Protein AF-A0A2V7VFP3-F1 (afdb_monomer)

Radius of gyration: 13.62 Å; Cα contacts (8 Å, |Δi|>4): 46; chains: 1; bounding box: 26×26×32 Å

Nearest PDB structures (foldseek):
  4ki8-assembly1_D  TM=9.788E-01  e=1.318E-04  Escherichia coli

Foldseek 3Di:
DVVVVVVCVVVVVDDDDDDDQPDDDVVSVVSLCVVCVVQVAARDDVVVVDDPVPDDPNNDGDDPDDDDDPD

Mean predicted aligned error: 3.5 Å

pLDDT: mean 93.13, std 5.37, range [73.56, 97.75]

Solvent-accessible surface area (backbone atoms only — not comparable to full-atom values): 4691 Å² total; per-residue (Å²): 111,68,70,62,54,51,54,33,35,76,70,67,78,37,96,76,84,86,80,81,76,61,76,57,74,69,58,23,55,53,53,40,42,52,51,13,61,76,27,61,21,56,64,86,48,82,90,73,72,66,57,80,91,75,67,54,77,76,44,52,51,58,74,99,75,85,86,82,82,96,126

Structure (mmCIF, N/CA/C/O backbone):
data_AF-A0A2V7VFP3-F1
#
_entry.id   AF-A0A2V7VFP3-F1
#
loop_
_atom_site.group_PDB
_atom_site.id
_atom_site.type_symbol
_atom_site.label_atom_id
_atom_site.label_alt_id
_atom_site.label_comp_id
_atom_site.label_asym_id
_atom_site.label_entity_id
_atom_site.label_seq_id
_atom_site.pdbx_PDB_ins_code
_atom_site.Cartn_x
_atom_site.Cartn_y
_atom_site.Cartn_z
_atom_site.occupancy
_atom_site.B_iso_or_equiv
_atom_site.auth_seq_id
_atom_site.auth_comp_id
_atom_site.auth_asym_id
_atom_site.auth_atom_id
_atom_site.pdbx_PDB_model_num
ATOM 1 N N . ALA A 1 1 ? 6.079 14.719 2.034 1.00 85.38 1 ALA A N 1
ATOM 2 C CA . ALA A 1 1 ? 4.922 13.795 2.006 1.00 85.38 1 ALA A CA 1
ATOM 3 C C . ALA A 1 1 ? 4.645 13.146 3.367 1.00 85.38 1 ALA A C 1
ATOM 5 O O . ALA A 1 1 ? 3.545 13.311 3.876 1.00 85.38 1 ALA A O 1
ATOM 6 N N . LEU A 1 2 ? 5.615 12.453 3.988 1.00 91.69 2 LEU A N 1
ATOM 7 C CA . LEU A 1 2 ? 5.376 11.678 5.219 1.00 91.69 2 LEU A CA 1
ATOM 8 C C . LEU A 1 2 ? 4.751 12.490 6.367 1.00 91.69 2 LEU A C 1
ATOM 10 O O . LEU A 1 2 ? 3.752 12.058 6.928 1.00 91.69 2 LEU A O 1
ATOM 14 N N . ALA A 1 3 ? 5.282 13.678 6.674 1.00 96.06 3 ALA A N 1
ATOM 15 C CA . ALA A 1 3 ? 4.746 14.527 7.742 1.00 96.06 3 ALA A CA 1
ATOM 16 C C . ALA A 1 3 ? 3.247 14.832 7.555 1.00 96.06 3 ALA A C 1
ATOM 18 O O . ALA A 1 3 ? 2.466 14.732 8.497 1.00 96.06 3 ALA A O 1
ATOM 19 N N . THR A 1 4 ? 2.823 15.117 6.320 1.00 96.69 4 THR A N 1
ATOM 20 C CA . THR A 1 4 ? 1.417 15.353 5.972 1.00 96.69 4 THR A CA 1
ATOM 21 C C . THR A 1 4 ? 0.558 14.114 6.222 1.00 96.69 4 THR A C 1
ATOM 23 O O . THR A 1 4 ? -0.518 14.236 6.804 1.00 96.69 4 THR A O 1
ATOM 26 N N . LEU A 1 5 ? 1.026 12.921 5.839 1.00 96.12 5 LEU A N 1
ATOM 27 C CA . LEU A 1 5 ? 0.305 11.664 6.086 1.00 96.12 5 LEU A CA 1
ATOM 28 C C . LEU A 1 5 ? 0.160 11.385 7.586 1.00 96.12 5 LEU A C 1
ATOM 30 O O . LEU A 1 5 ? -0.924 11.032 8.046 1.00 96.12 5 LEU A O 1
ATOM 34 N N . VAL A 1 6 ? 1.228 11.604 8.357 1.00 96.00 6 VAL A N 1
ATOM 35 C CA . VAL A 1 6 ? 1.233 11.404 9.814 1.00 96.00 6 VAL A CA 1
ATOM 36 C C . VAL A 1 6 ? 0.227 12.331 10.493 1.00 96.00 6 VAL A C 1
ATOM 38 O O . VAL A 1 6 ? -0.603 11.866 11.271 1.00 96.00 6 VAL A O 1
ATOM 41 N N . VAL A 1 7 ? 0.244 13.625 10.163 1.00 97.25 7 VAL A N 1
ATOM 42 C CA . VAL A 1 7 ? -0.683 14.600 10.756 1.00 97.25 7 VAL A CA 1
ATOM 43 C C . VAL A 1 7 ? -2.140 14.267 10.415 1.00 97.25 7 VAL A C 1
ATOM 45 O O . VAL A 1 7 ? -2.998 14.341 11.292 1.00 97.25 7 VAL A O 1
ATOM 48 N N . ASN A 1 8 ? -2.435 13.856 9.177 1.00 97.75 8 ASN A N 1
ATOM 49 C CA . ASN A 1 8 ? -3.799 13.480 8.780 1.00 97.75 8 ASN A CA 1
ATOM 50 C C . ASN A 1 8 ? -4.288 12.200 9.466 1.00 97.75 8 ASN A C 1
ATOM 52 O O . ASN A 1 8 ? -5.459 12.124 9.842 1.00 97.75 8 ASN A O 1
ATOM 56 N N . ARG A 1 9 ? -3.396 11.225 9.682 1.00 95.56 9 ARG A N 1
ATOM 57 C CA . ARG A 1 9 ? -3.717 10.019 10.450 1.00 95.56 9 ARG A CA 1
ATOM 58 C C . ARG A 1 9 ? -4.016 10.344 11.909 1.00 95.56 9 ARG A C 1
ATOM 60 O O . ARG A 1 9 ? -5.027 9.885 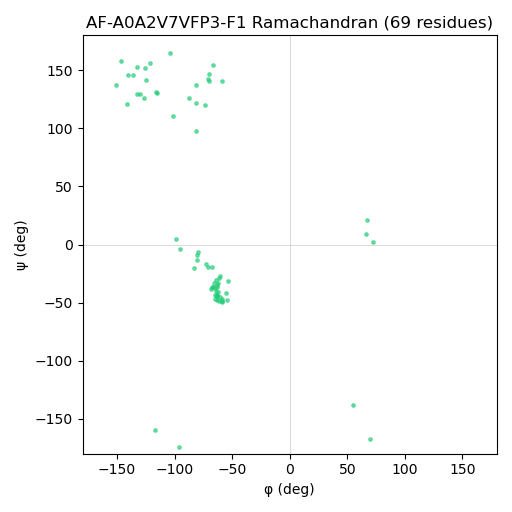12.429 1.00 95.56 9 ARG A O 1
ATOM 67 N N . LEU A 1 10 ? -3.177 11.159 12.554 1.00 95.19 10 LEU A N 1
ATOM 68 C CA . LEU A 1 10 ? -3.360 11.556 13.958 1.00 95.19 10 LEU A CA 1
ATOM 69 C C . LEU A 1 10 ? -4.654 12.348 14.179 1.00 95.19 10 LEU A C 1
ATOM 71 O O . LEU A 1 10 ? -5.278 12.222 15.227 1.00 95.19 10 LEU A O 1
ATOM 75 N N . ARG A 1 11 ? -5.077 13.136 13.186 1.00 96.56 11 ARG A N 1
ATOM 76 C CA . ARG A 1 11 ? -6.343 13.886 13.217 1.00 96.56 11 ARG A CA 1
ATOM 77 C C . ARG A 1 11 ? -7.573 13.036 12.881 1.00 96.56 11 ARG A C 1
ATOM 79 O O . ARG A 1 11 ? -8.684 13.546 12.951 1.00 96.56 11 ARG A O 1
ATOM 86 N N . GLY A 1 12 ? -7.395 11.778 12.474 1.00 95.12 12 GLY A N 1
ATOM 87 C CA . GLY A 1 12 ? -8.483 10.904 12.027 1.00 95.12 12 GLY A CA 1
ATOM 88 C C . GLY A 1 12 ? -9.069 11.263 10.657 1.00 95.12 12 GLY A C 1
ATOM 89 O O . GLY A 1 12 ? -9.986 10.587 10.203 1.00 95.12 12 GLY A O 1
ATOM 90 N N . THR A 1 13 ? -8.533 12.281 9.975 1.00 97.19 13 THR A N 1
ATOM 91 C CA . THR A 1 13 ? -8.979 12.717 8.643 1.00 97.19 13 THR A CA 1
ATOM 92 C C . THR A 1 13 ? -8.728 11.648 7.587 1.00 97.19 13 THR A C 1
ATOM 94 O O . THR A 1 13 ? -9.533 11.478 6.677 1.00 97.19 13 THR A O 1
ATOM 97 N N . LEU A 1 14 ? -7.606 10.930 7.696 1.00 96.25 14 LEU A N 1
ATOM 98 C CA . LEU A 1 14 ? -7.218 9.934 6.705 1.00 96.25 14 LEU A CA 1
ATOM 99 C C . LEU A 1 14 ? -6.595 8.713 7.384 1.00 96.25 14 LEU A C 1
ATOM 101 O O . LEU A 1 14 ? -5.578 8.813 8.066 1.00 96.25 14 LEU A O 1
ATOM 105 N N . GLN A 1 15 ? -7.196 7.544 7.175 1.00 95.69 15 GLN A N 1
ATOM 106 C CA . GLN A 1 15 ? -6.655 6.268 7.643 1.00 95.69 15 GLN A CA 1
ATOM 107 C C . GLN A 1 15 ? -5.589 5.776 6.655 1.00 95.69 15 GLN A C 1
ATOM 109 O O . GLN A 1 15 ? -5.917 5.211 5.616 1.00 95.69 15 GLN A O 1
ATOM 114 N N . VAL A 1 16 ? -4.310 6.029 6.953 1.00 96.12 16 VAL A N 1
ATOM 115 C CA . VAL A 1 16 ? -3.181 5.687 6.067 1.00 96.12 16 VAL A CA 1
ATOM 116 C C . VAL A 1 16 ? -2.007 5.076 6.813 1.00 96.12 16 VAL A C 1
ATOM 118 O O . VAL A 1 16 ? -1.675 5.455 7.937 1.00 96.12 16 VAL A O 1
ATOM 121 N N . ALA A 1 17 ? -1.329 4.159 6.135 1.00 95.81 17 ALA A N 1
ATOM 122 C CA . ALA A 1 17 ? 0.002 3.689 6.473 1.00 95.81 17 ALA A CA 1
ATOM 123 C C . ALA A 1 17 ? 0.862 3.677 5.203 1.00 95.81 17 ALA A C 1
ATOM 125 O O . ALA A 1 17 ? 0.339 3.554 4.097 1.00 95.81 17 ALA A O 1
ATOM 126 N N . ALA A 1 18 ? 2.174 3.826 5.363 1.00 95.94 18 ALA A N 1
ATOM 127 C CA . ALA A 1 18 ? 3.131 3.753 4.268 1.00 95.94 18 ALA A CA 1
ATOM 128 C C . ALA A 1 18 ? 4.286 2.841 4.686 1.00 95.94 18 ALA A C 1
ATOM 130 O O . ALA A 1 18 ? 4.862 3.031 5.757 1.00 95.94 18 ALA A O 1
ATOM 131 N N . VAL A 1 19 ? 4.616 1.872 3.835 1.00 95.69 19 VAL A N 1
ATOM 132 C CA . VAL A 1 19 ? 5.754 0.960 3.995 1.00 95.69 19 VAL A CA 1
ATOM 133 C C . VAL A 1 19 ? 6.676 1.088 2.792 1.00 95.69 19 VAL A C 1
ATOM 135 O O . VAL A 1 19 ? 6.259 1.518 1.714 1.00 95.69 19 VAL A O 1
ATOM 138 N N . LYS A 1 20 ? 7.950 0.741 2.969 1.00 95.06 20 LYS A N 1
ATOM 139 C CA . LYS A 1 20 ? 8.881 0.677 1.840 1.00 95.06 20 LYS A CA 1
ATOM 140 C C . LYS A 1 20 ? 8.530 -0.53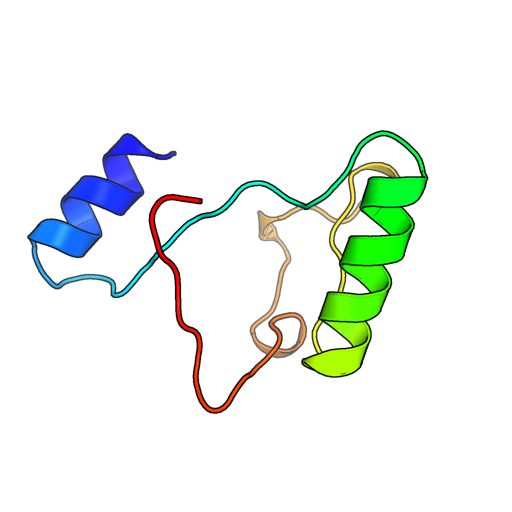0 0.972 1.00 95.06 20 LYS A C 1
ATOM 142 O O . LYS A 1 20 ? 8.186 -1.585 1.494 1.00 95.06 20 LYS A O 1
ATOM 147 N N . 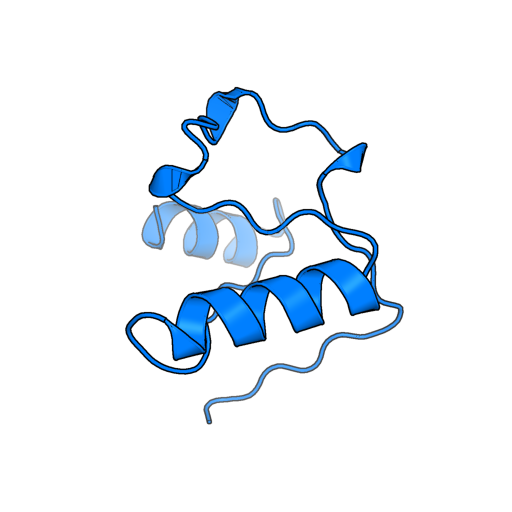ALA A 1 21 ? 8.659 -0.377 -0.344 1.00 94.62 21 ALA A N 1
ATOM 148 C CA . ALA A 1 21 ? 8.568 -1.510 -1.255 1.00 94.62 21 ALA A CA 1
ATOM 149 C C . ALA A 1 21 ? 9.646 -2.557 -0.907 1.00 94.62 21 ALA A C 1
ATOM 151 O O . ALA A 1 21 ? 10.780 -2.168 -0.592 1.00 94.62 21 ALA A O 1
ATOM 152 N N . PRO A 1 22 ? 9.327 -3.860 -0.970 1.00 94.19 22 PRO A N 1
ATOM 153 C CA . PRO A 1 22 ? 10.284 -4.907 -0.654 1.00 94.19 22 PRO A CA 1
ATOM 154 C C . PRO A 1 22 ? 11.378 -4.998 -1.726 1.00 94.19 22 PRO A C 1
ATOM 156 O O . PRO A 1 22 ? 11.146 -4.764 -2.912 1.00 94.19 22 PRO A O 1
ATOM 159 N N . GLY A 1 23 ? 12.592 -5.349 -1.305 1.00 94.00 23 GLY A N 1
ATOM 160 C CA . GLY A 1 23 ? 13.726 -5.537 -2.207 1.00 94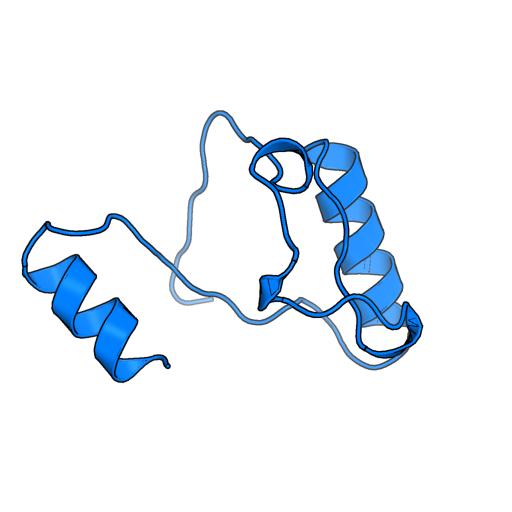.00 23 GLY A CA 1
ATOM 161 C C . GLY A 1 23 ? 14.277 -4.257 -2.860 1.00 94.00 23 GLY A C 1
ATOM 162 O O . GLY A 1 23 ? 14.010 -3.111 -2.471 1.0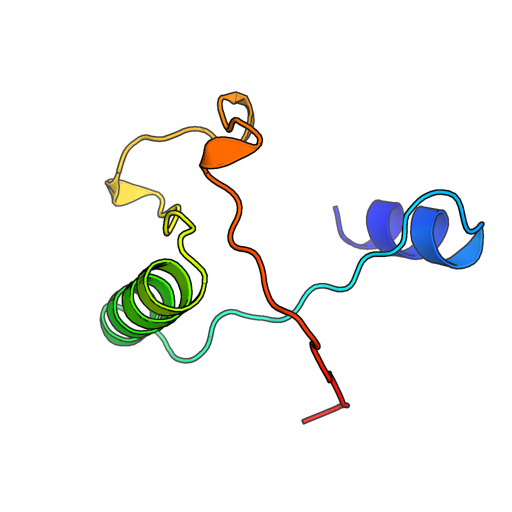0 94.00 23 GLY A O 1
ATOM 163 N N . TYR A 1 24 ? 15.124 -4.466 -3.867 1.00 93.94 24 TYR A N 1
ATOM 164 C CA . TYR A 1 24 ? 15.900 -3.428 -4.555 1.00 93.94 24 TYR A CA 1
ATOM 165 C C . TYR A 1 24 ? 16.081 -3.783 -6.037 1.00 93.94 24 TYR A C 1
ATOM 167 O O . TYR A 1 24 ? 15.971 -4.951 -6.409 1.00 93.94 24 TYR A O 1
ATOM 175 N N . GLY A 1 25 ? 16.343 -2.772 -6.874 1.00 91.88 25 GLY A N 1
ATOM 176 C CA . GLY A 1 25 ? 16.532 -2.943 -8.320 1.00 91.88 25 GLY A CA 1
ATOM 177 C C . GLY A 1 25 ? 15.351 -3.647 -8.991 1.00 91.88 25 GLY A C 1
ATOM 178 O O . GLY A 1 25 ? 14.195 -3.404 -8.638 1.00 91.88 25 GLY A O 1
ATOM 179 N N . ASP A 1 26 ? 15.645 -4.564 -9.909 1.00 91.94 26 ASP A N 1
ATOM 180 C CA . ASP A 1 26 ? 14.626 -5.311 -10.659 1.00 91.94 26 ASP A CA 1
ATOM 181 C C . ASP A 1 26 ? 13.768 -6.210 -9.765 1.00 91.94 26 ASP A C 1
ATOM 183 O O . ASP A 1 26 ? 12.570 -6.362 -9.997 1.00 91.94 26 ASP A O 1
ATOM 187 N N . ARG A 1 27 ? 14.336 -6.724 -8.665 1.00 94.50 27 ARG A N 1
ATOM 188 C CA . ARG A 1 27 ? 13.580 -7.525 -7.694 1.00 94.50 27 ARG A CA 1
ATOM 189 C C . ARG A 1 27 ? 12.470 -6.714 -7.032 1.00 94.50 27 ARG A C 1
ATOM 191 O O . ARG A 1 27 ? 11.401 -7.253 -6.776 1.00 94.50 27 ARG A O 1
ATOM 198 N N . ARG A 1 28 ? 12.693 -5.417 -6.788 1.00 94.25 28 ARG A N 1
ATOM 199 C CA . ARG A 1 28 ? 11.643 -4.529 -6.266 1.00 94.25 28 ARG A CA 1
ATOM 200 C C . ARG A 1 28 ? 10.487 -4.402 -7.250 1.00 94.25 28 ARG A C 1
ATOM 202 O O . ARG A 1 28 ? 9.339 -4.448 -6.828 1.00 94.25 28 ARG A O 1
ATOM 209 N N . LYS A 1 29 ? 10.789 -4.230 -8.540 1.00 92.19 29 LYS A N 1
ATOM 210 C CA . LYS A 1 29 ? 9.764 -4.102 -9.584 1.00 92.19 29 LYS A CA 1
ATOM 211 C C . LYS A 1 29 ? 8.939 -5.381 -9.690 1.00 92.19 29 LYS A C 1
ATOM 213 O O . LYS A 1 29 ? 7.721 -5.307 -9.617 1.00 92.19 29 LYS A O 1
ATOM 218 N N . ALA A 1 30 ? 9.605 -6.535 -9.742 1.00 94.25 30 ALA A N 1
ATOM 219 C CA . ALA A 1 30 ? 8.936 -7.833 -9.780 1.00 94.25 30 ALA A CA 1
ATOM 220 C C . ALA A 1 30 ? 8.024 -8.053 -8.559 1.00 94.25 30 ALA A C 1
ATOM 222 O O . ALA A 1 30 ? 6.850 -8.360 -8.717 1.00 94.25 30 ALA A O 1
ATOM 223 N N . MET A 1 31 ? 8.521 -7.798 -7.341 1.00 95.94 31 MET A N 1
ATOM 224 C CA . MET A 1 31 ? 7.708 -7.969 -6.129 1.00 95.94 31 MET A CA 1
ATOM 225 C C . MET A 1 31 ? 6.533 -6.980 -6.049 1.00 95.94 31 MET A C 1
ATOM 227 O O . MET A 1 31 ? 5.489 -7.314 -5.492 1.00 95.94 31 MET A O 1
ATOM 231 N N . LEU A 1 32 ? 6.682 -5.758 -6.571 1.00 95.12 32 LEU A N 1
ATOM 232 C CA . LEU A 1 32 ? 5.570 -4.807 -6.663 1.00 95.12 32 LEU A CA 1
ATOM 233 C C . LEU A 1 32 ? 4.511 -5.262 -7.669 1.00 95.12 32 LEU A C 1
ATOM 235 O O . LEU A 1 32 ? 3.325 -5.098 -7.391 1.00 95.12 32 LEU A O 1
ATOM 239 N N . GLU A 1 33 ? 4.927 -5.849 -8.790 1.00 94.88 33 GLU A N 1
ATOM 240 C CA . GLU A 1 33 ? 4.016 -6.422 -9.783 1.00 94.88 33 GLU A CA 1
ATOM 241 C C . GLU A 1 33 ? 3.229 -7.607 -9.208 1.00 94.88 33 GLU A C 1
ATOM 243 O O . GLU A 1 33 ? 2.017 -7.704 -9.406 1.00 94.88 33 GLU A O 1
ATOM 248 N N . ASP A 1 34 ? 3.882 -8.454 -8.407 1.00 96.94 34 ASP A N 1
ATOM 249 C CA . ASP A 1 34 ? 3.219 -9.556 -7.704 1.00 96.94 34 ASP A CA 1
ATOM 250 C C . ASP A 1 34 ? 2.136 -9.034 -6.742 1.00 96.94 34 ASP A C 1
ATOM 252 O O . ASP A 1 34 ? 1.009 -9.536 -6.721 1.00 96.94 34 ASP A O 1
ATOM 256 N N . ILE A 1 35 ? 2.448 -7.992 -5.960 1.00 96.88 35 ILE A N 1
ATOM 257 C CA . ILE A 1 35 ? 1.490 -7.3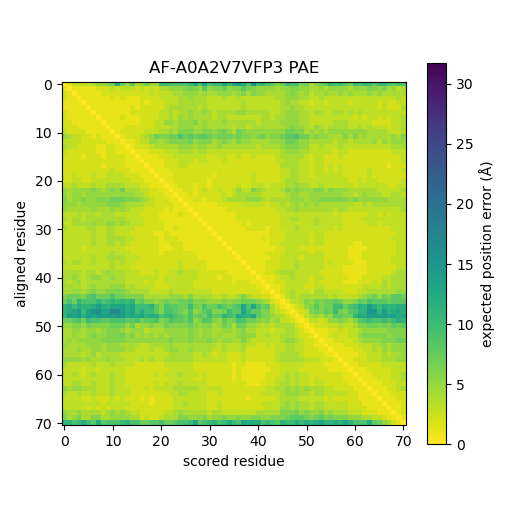64 -5.034 1.00 96.88 35 ILE A CA 1
ATOM 258 C C . ILE A 1 35 ? 0.332 -6.720 -5.803 1.00 96.88 35 ILE A C 1
ATOM 260 O O . ILE A 1 35 ? -0.829 -6.857 -5.401 1.00 96.88 35 ILE A O 1
ATOM 264 N N . ALA A 1 36 ? 0.631 -6.017 -6.896 1.00 95.88 36 ALA A N 1
ATOM 265 C CA . ALA A 1 36 ? -0.368 -5.395 -7.757 1.00 95.88 36 ALA A CA 1
ATOM 266 C C . ALA A 1 36 ? -1.329 -6.451 -8.316 1.00 95.88 36 ALA A C 1
ATOM 268 O O . ALA A 1 36 ? -2.538 -6.342 -8.116 1.00 95.88 36 ALA A O 1
ATOM 269 N N . THR A 1 37 ? -0.788 -7.537 -8.869 1.00 96.25 37 THR A N 1
ATOM 270 C CA . THR A 1 37 ? -1.563 -8.671 -9.385 1.00 96.25 37 THR A CA 1
ATOM 271 C C . THR A 1 37 ? -2.437 -9.305 -8.300 1.00 96.25 37 THR A C 1
ATOM 273 O O . THR A 1 37 ? -3.631 -9.509 -8.511 1.00 96.25 37 THR A O 1
ATOM 276 N N . LEU A 1 38 ? -1.880 -9.566 -7.111 1.00 97.31 38 LEU A N 1
ATOM 277 C CA . LEU A 1 38 ? -2.610 -10.184 -5.997 1.00 97.31 38 LEU A CA 1
ATOM 278 C C . LEU A 1 38 ? -3.774 -9.317 -5.493 1.00 97.31 38 LEU A C 1
ATOM 280 O O . LEU A 1 38 ? -4.809 -9.836 -5.078 1.00 97.31 38 LEU A O 1
ATOM 284 N N . THR A 1 39 ? -3.591 -7.998 -5.491 1.00 97.56 39 THR A N 1
ATOM 285 C CA . THR A 1 39 ? -4.578 -7.037 -4.972 1.00 97.56 39 THR A CA 1
ATOM 286 C C . THR A 1 39 ? -5.493 -6.461 -6.054 1.00 97.56 39 THR A C 1
ATOM 288 O O . THR A 1 39 ? -6.405 -5.697 -5.731 1.00 97.56 39 THR A O 1
ATOM 291 N N . GLY A 1 40 ? -5.267 -6.813 -7.324 1.00 95.69 40 GLY A N 1
ATOM 292 C CA . GLY A 1 40 ? -5.964 -6.250 -8.482 1.00 95.69 40 GLY A CA 1
ATOM 293 C C . GLY A 1 40 ? -5.653 -4.772 -8.740 1.00 95.69 40 GLY A C 1
ATOM 294 O O . GLY A 1 40 ? -6.468 -4.085 -9.345 1.00 95.69 40 GLY A O 1
ATOM 295 N N . GLY A 1 41 ? -4.525 -4.273 -8.229 1.00 95.00 41 GLY A N 1
ATOM 296 C CA . GLY A 1 41 ? -4.037 -2.917 -8.473 1.00 95.00 41 GLY A CA 1
ATOM 297 C C . GLY A 1 41 ? -3.013 -2.862 -9.603 1.00 95.00 41 GLY A C 1
ATOM 298 O O . GLY A 1 41 ? -2.712 -3.866 -10.245 1.00 95.00 41 GLY A O 1
ATOM 299 N N . LYS A 1 42 ? -2.432 -1.680 -9.812 1.00 93.44 42 LYS A N 1
ATOM 300 C CA . LYS A 1 42 ? -1.366 -1.452 -10.793 1.00 93.44 42 LYS A CA 1
ATOM 301 C C . LYS A 1 42 ? -0.062 -1.051 -10.105 1.00 93.44 42 LYS A C 1
ATOM 303 O O . LYS A 1 42 ? -0.051 -0.131 -9.286 1.00 93.44 42 LYS A O 1
ATOM 308 N N . ALA A 1 43 ? 1.050 -1.700 -10.453 1.00 92.44 43 ALA A N 1
ATOM 309 C CA . ALA A 1 43 ? 2.364 -1.268 -9.991 1.00 92.44 43 ALA A CA 1
ATOM 310 C C . ALA A 1 43 ? 2.775 0.009 -10.739 1.00 92.44 43 ALA A C 1
ATOM 312 O O . ALA A 1 43 ? 2.865 0.031 -11.965 1.00 92.44 43 ALA A O 1
ATOM 313 N N . ILE A 1 44 ? 2.998 1.096 -10.000 1.00 89.94 44 ILE A N 1
ATOM 314 C CA . ILE A 1 44 ? 3.394 2.384 -10.576 1.00 89.94 44 ILE A CA 1
ATOM 315 C C . ILE A 1 44 ? 4.893 2.562 -10.384 1.00 89.94 44 ILE A C 1
ATOM 317 O O . ILE A 1 44 ? 5.374 2.746 -9.264 1.00 89.94 44 ILE A O 1
ATOM 321 N N . THR A 1 45 ? 5.628 2.506 -11.487 1.00 84.94 45 THR A N 1
ATOM 322 C CA . THR A 1 45 ? 7.081 2.654 -11.519 1.00 84.94 45 THR A CA 1
ATOM 323 C C . THR A 1 45 ? 7.476 3.762 -12.498 1.00 84.94 45 THR A C 1
ATOM 325 O O . THR A 1 45 ? 6.748 4.064 -13.445 1.00 84.94 45 THR A O 1
ATOM 328 N N . GLU A 1 46 ? 8.613 4.419 -12.255 1.00 77.19 46 GLU A N 1
ATOM 329 C CA . GLU A 1 46 ? 9.044 5.595 -13.034 1.00 77.19 46 GLU A CA 1
ATOM 330 C C . GLU A 1 46 ? 9.269 5.284 -14.525 1.00 77.19 46 GLU A C 1
ATOM 332 O O . GLU A 1 46 ? 9.058 6.140 -15.381 1.00 77.19 46 GLU A O 1
ATOM 337 N N . ASP A 1 47 ? 9.631 4.043 -14.850 1.00 76.69 47 ASP A N 1
ATOM 338 C CA . ASP A 1 47 ? 9.847 3.545 -16.211 1.00 76.69 47 ASP A CA 1
ATOM 339 C C . ASP A 1 47 ? 8.563 3.394 -17.037 1.00 76.69 47 ASP A C 1
ATOM 341 O O . ASP A 1 47 ? 8.631 3.391 -18.263 1.00 76.69 47 ASP A O 1
ATOM 345 N N . LEU A 1 48 ? 7.390 3.335 -16.399 1.00 73.56 48 LEU A N 1
ATOM 346 C CA . LEU A 1 48 ? 6.107 3.282 -17.108 1.00 73.56 48 LEU A CA 1
ATOM 347 C C . LEU A 1 48 ? 5.635 4.664 -17.590 1.00 73.56 48 LEU A C 1
ATOM 349 O O . LEU A 1 48 ? 4.636 4.751 -18.303 1.00 73.56 48 LEU A O 1
ATOM 353 N N . GLY A 1 49 ? 6.303 5.753 -17.184 1.00 77.69 49 GLY A N 1
ATOM 354 C CA . GLY A 1 49 ? 5.933 7.126 -17.558 1.00 77.69 49 GLY A CA 1
ATOM 355 C C . GLY A 1 49 ? 4.590 7.601 -16.984 1.00 77.69 49 GLY A C 1
ATOM 356 O O . GLY A 1 49 ? 4.090 8.664 -17.356 1.00 77.69 49 GLY A O 1
ATOM 357 N N . ILE A 1 50 ? 3.992 6.829 -16.073 1.00 82.69 50 ILE A N 1
ATOM 358 C CA . ILE A 1 50 ? 2.725 7.162 -15.423 1.00 82.69 50 ILE A CA 1
ATOM 359 C C . 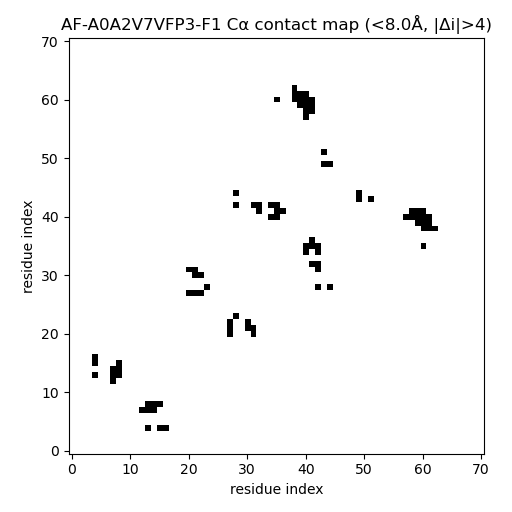ILE A 1 50 ? 3.008 8.129 -14.280 1.00 82.69 50 ILE A C 1
ATOM 361 O O . ILE A 1 50 ? 3.733 7.815 -13.337 1.00 82.69 50 ILE A O 1
ATOM 365 N N . LYS A 1 51 ? 2.393 9.308 -14.337 1.00 85.56 51 LYS A N 1
ATOM 366 C CA . LYS A 1 51 ? 2.462 10.270 -13.240 1.00 85.56 51 LYS A CA 1
ATOM 367 C C . LYS A 1 51 ? 1.453 9.920 -12.150 1.00 85.56 51 LYS A C 1
ATOM 369 O O . LYS A 1 51 ? 0.290 9.657 -12.446 1.00 85.56 51 LYS A O 1
ATOM 374 N N . LEU A 1 52 ? 1.886 10.021 -10.893 1.00 86.44 52 LEU A N 1
ATOM 375 C CA . LEU A 1 52 ? 1.050 9.805 -9.703 1.00 86.44 52 LEU A CA 1
ATOM 376 C C . LEU A 1 52 ? -0.228 10.664 -9.694 1.00 86.44 52 LEU A C 1
ATOM 378 O O . LEU A 1 52 ? -1.252 10.231 -9.180 1.00 86.44 52 LEU A O 1
ATOM 382 N N . GLU A 1 53 ? -0.182 11.862 -10.281 1.00 89.44 53 GLU A N 1
ATOM 383 C CA . GLU A 1 53 ? -1.322 12.789 -10.371 1.00 89.44 53 GLU A CA 1
ATOM 384 C C . GLU A 1 53 ? -2.465 12.297 -11.275 1.00 89.44 53 GLU A C 1
ATOM 386 O O . GLU A 1 53 ? -3.594 12.755 -11.130 1.00 89.44 53 GLU A O 1
ATOM 391 N N . ASN A 1 54 ? -2.191 11.345 -12.173 1.00 89.75 54 ASN A N 1
ATOM 392 C CA . ASN A 1 54 ? -3.164 10.823 -13.137 1.00 89.75 54 ASN A CA 1
ATOM 393 C C . ASN A 1 54 ? -3.801 9.494 -12.702 1.00 89.75 54 ASN A C 1
ATOM 395 O O . ASN A 1 54 ? -4.541 8.893 -13.484 1.00 89.75 54 ASN A O 1
ATOM 399 N N . LEU A 1 55 ? -3.496 9.011 -11.493 1.00 91.00 55 LEU A N 1
ATOM 400 C CA . LEU A 1 55 ? -4.019 7.739 -11.003 1.00 91.00 55 LEU A CA 1
ATOM 401 C C . LEU A 1 55 ? -5.515 7.823 -10.715 1.00 91.00 55 LEU A C 1
ATOM 403 O O . LEU A 1 55 ? -6.015 8.806 -10.161 1.00 91.00 55 LEU A O 1
ATOM 407 N N . LYS A 1 56 ? -6.223 6.751 -11.059 1.00 93.19 56 LYS A N 1
ATOM 408 C CA . LYS A 1 56 ? -7.643 6.574 -10.766 1.00 93.19 56 LYS A CA 1
ATOM 409 C C . LYS A 1 56 ? -7.817 5.597 -9.611 1.00 93.19 56 LYS A C 1
ATOM 411 O O . LYS A 1 56 ? -6.920 4.835 -9.267 1.00 93.19 56 LYS A O 1
ATOM 416 N N . LEU A 1 57 ? -9.015 5.585 -9.032 1.00 93.12 57 LEU A N 1
ATOM 417 C CA . LEU A 1 57 ? -9.361 4.617 -7.988 1.00 93.12 57 LEU A CA 1
ATOM 418 C C . LEU A 1 57 ? -9.264 3.165 -8.476 1.00 93.12 57 LEU A C 1
ATOM 420 O O . LEU A 1 57 ? -8.978 2.285 -7.672 1.00 93.12 57 LEU A O 1
ATOM 424 N N . ASP A 1 58 ? -9.451 2.933 -9.775 1.00 93.44 58 ASP A N 1
ATOM 425 C CA . ASP A 1 58 ? -9.346 1.606 -10.389 1.00 93.44 58 ASP A CA 1
ATOM 426 C C . ASP A 1 58 ? -7.897 1.103 -10.494 1.00 93.44 58 ASP A C 1
ATOM 428 O O . ASP A 1 58 ? -7.682 -0.094 -10.645 1.00 93.44 58 ASP A O 1
ATOM 432 N N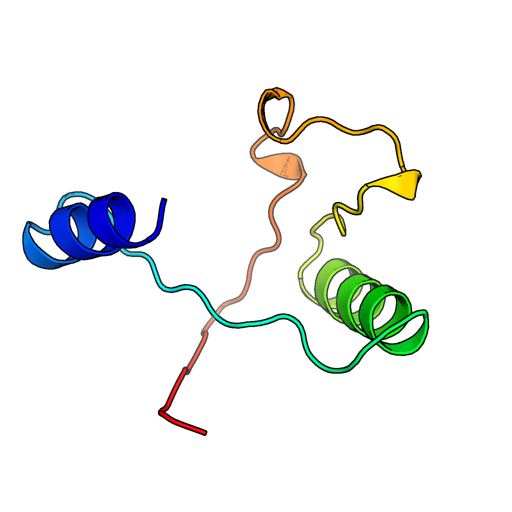 . ASP A 1 59 ? -6.899 1.986 -10.370 1.00 93.25 59 ASP A N 1
ATOM 433 C CA . ASP A 1 59 ? -5.486 1.591 -10.323 1.00 93.25 59 ASP A CA 1
ATOM 434 C C . ASP A 1 59 ? -5.070 1.103 -8.917 1.00 93.25 59 ASP A C 1
ATOM 436 O O . ASP A 1 59 ? -3.990 0.530 -8.743 1.00 93.25 59 ASP A O 1
ATOM 440 N N . LEU A 1 60 ? -5.903 1.338 -7.894 1.00 95.69 60 LEU A N 1
ATOM 441 C CA . LEU A 1 60 ? -5.605 0.987 -6.507 1.00 95.69 60 LEU A CA 1
ATOM 442 C C . LEU A 1 60 ? -6.037 -0.448 -6.188 1.00 95.69 60 LEU A C 1
ATOM 444 O O . LEU A 1 60 ? -7.206 -0.813 -6.319 1.00 95.69 60 LEU A O 1
ATOM 448 N N . GLY A 1 61 ? -5.095 -1.235 -5.669 1.00 96.81 61 GLY A N 1
ATOM 449 C CA . GLY A 1 61 ? -5.369 -2.582 -5.181 1.00 96.81 61 GLY A CA 1
ATOM 450 C C . GLY A 1 61 ? -6.266 -2.591 -3.941 1.00 96.81 61 GLY A C 1
ATOM 451 O O . GLY A 1 61 ? -6.295 -1.641 -3.152 1.00 96.81 61 GLY A O 1
ATOM 452 N N . LYS A 1 62 ? -6.992 -3.693 -3.740 1.00 97.19 62 LYS A N 1
ATOM 453 C CA . LYS A 1 62 ? -7.871 -3.902 -2.582 1.00 97.19 62 LYS A CA 1
ATOM 454 C C . LYS A 1 62 ? -7.498 -5.189 -1.858 1.00 97.19 62 LYS A C 1
ATOM 456 O O . LYS A 1 62 ? -7.196 -6.206 -2.469 1.00 97.19 62 LYS A O 1
ATOM 461 N N . ALA A 1 63 ? -7.566 -5.153 -0.531 1.00 97.44 63 ALA A N 1
ATOM 462 C CA . ALA A 1 63 ? -7.349 -6.316 0.320 1.00 97.44 63 ALA A CA 1
ATOM 463 C C . ALA A 1 63 ? -8.342 -6.303 1.484 1.00 97.44 63 ALA A C 1
ATOM 465 O O . ALA A 1 63 ? -8.696 -5.244 2.002 1.00 97.44 63 ALA A O 1
ATOM 466 N N . LYS A 1 64 ? -8.779 -7.488 1.924 1.00 97.62 64 LYS A N 1
ATOM 467 C CA . LYS A 1 64 ? -9.726 -7.625 3.044 1.00 97.62 64 LYS A CA 1
ATOM 468 C C . LYS A 1 64 ? -9.123 -7.170 4.377 1.00 97.62 64 LYS A C 1
ATOM 470 O O . LYS A 1 64 ? -9.831 -6.636 5.225 1.00 97.62 64 LYS A O 1
ATOM 475 N N . LYS A 1 65 ? -7.832 -7.435 4.586 1.00 96.81 65 LYS A N 1
ATOM 476 C CA . LYS A 1 65 ? -7.104 -7.092 5.809 1.00 96.81 65 LYS A CA 1
ATOM 477 C C . LYS A 1 65 ? -5.635 -6.859 5.482 1.00 96.81 65 LYS A C 1
ATOM 479 O O . LYS A 1 65 ? -5.046 -7.638 4.742 1.00 96.81 65 LYS A O 1
ATOM 484 N N . ILE A 1 66 ? -5.066 -5.811 6.071 1.00 96.81 66 ILE A N 1
ATOM 485 C CA . ILE A 1 66 ? -3.645 -5.468 5.991 1.00 96.81 66 ILE A CA 1
ATOM 486 C C . ILE A 1 66 ? -3.152 -5.313 7.431 1.00 96.81 66 ILE A C 1
ATOM 488 O O . ILE A 1 66 ? -3.748 -4.566 8.208 1.00 96.81 66 ILE A O 1
ATOM 492 N N . THR A 1 67 ? -2.093 -6.034 7.787 1.00 96.94 67 THR A N 1
ATOM 493 C CA . THR A 1 67 ? -1.425 -5.937 9.092 1.00 96.94 67 THR A CA 1
ATOM 494 C C . THR A 1 67 ? -0.006 -5.442 8.845 1.00 96.94 67 THR A C 1
ATOM 496 O O . THR A 1 67 ? 0.665 -5.965 7.962 1.00 96.94 67 THR A O 1
ATOM 499 N N . ILE A 1 68 ? 0.425 -4.424 9.588 1.00 96.81 68 ILE A N 1
ATOM 500 C CA . ILE A 1 68 ? 1.765 -3.833 9.495 1.00 96.81 68 ILE A CA 1
ATOM 501 C C . ILE A 1 68 ? 2.308 -3.759 10.915 1.00 96.81 68 ILE A C 1
ATOM 503 O O . ILE A 1 68 ? 1.620 -3.236 11.798 1.00 96.81 68 ILE A O 1
ATOM 507 N N . ASP A 1 69 ? 3.517 -4.258 11.121 1.00 96.75 69 ASP A N 1
ATOM 508 C CA . ASP A 1 69 ? 4.261 -4.086 12.360 1.00 96.75 69 ASP A CA 1
ATOM 509 C C . ASP A 1 69 ? 5.550 -3.288 12.093 1.00 96.75 69 ASP A C 1
ATOM 511 O O . ASP A 1 69 ? 5.600 -2.459 11.179 1.00 96.75 69 ASP A O 1
ATOM 515 N N . LYS A 1 70 ? 6.525 -3.399 12.991 1.00 94.88 70 LYS A N 1
ATOM 516 C CA . LYS A 1 70 ? 7.763 -2.625 12.921 1.00 94.88 70 LYS A CA 1
ATOM 517 C C . LYS A 1 70 ? 8.791 -3.260 11.975 1.00 94.88 70 LYS A C 1
ATOM 519 O O . LYS A 1 70 ? 9.702 -2.540 11.552 1.00 94.88 70 LYS A O 1
ATOM 524 N N . ASP A 1 71 ? 8.647 -4.548 11.688 1.00 84.19 71 ASP A N 1
ATOM 525 C CA . ASP A 1 71 ? 9.596 -5.352 10.921 1.00 84.19 71 ASP A CA 1
ATOM 526 C C . ASP A 1 71 ? 9.152 -5.488 9.447 1.00 84.19 71 ASP A C 1
ATOM 528 O O 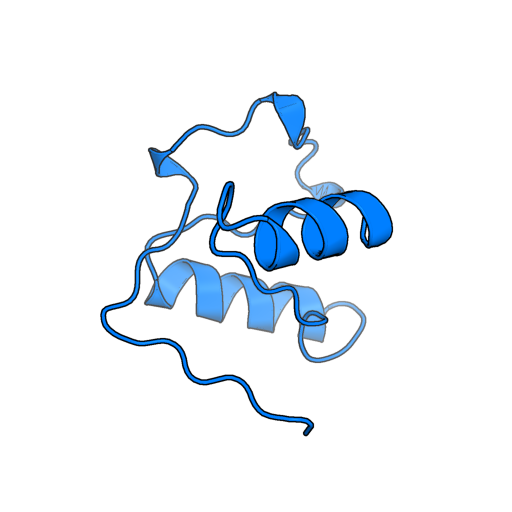. ASP A 1 71 ? 10.042 -5.736 8.598 1.00 84.19 71 ASP A O 1
#

Sequence (71 aa):
ALATLVVNRLRGTLQVAAVKAPGYGDRRKAMLEDIATLTGGKAITEDLGIKLENLKLDDLGKAKKITIDKD

Secondary structure (DSSP, 8-state):
-HHHHHHHHHTTS------PPSSSHHHHHHHHHHHHHHHT-----GGGT--GGG--GGGS---S-------